Protein AF-A0A329MCZ1-F1 (afdb_monomer_lite)

Radius of gyration: 15.95 Å; chains: 1; bounding box: 34×40×39 Å

Foldseek 3Di:
DPDPCALVNLQVQLVCPPPHDPVSLVSLLSVLVVVLVVLVCVLVVDDPVPCPCNVVSVVLNVLSVLLNVCSVVVPPPDPVNVVSSCVNCVVSNPPVPPPPPPPPD

Secondary structure (DSSP, 8-state):
------HHHHHHHHTTTT---HHHHHHHHHHHHHHHHHHHHHHHHS-TTT-TTHHHHHHHHHHHHHHHHHHHHT---SHHHHHHHHHHTHHHH------------

Structure (mmCIF, N/CA/C/O backbone):
data_AF-A0A329MCZ1-F1
#
_entry.id   AF-A0A329MCZ1-F1
#
loop_
_atom_site.group_PDB
_atom_site.id
_atom_site.type_symbol
_atom_site.label_atom_id
_atom_site.label_alt_id
_atom_site.label_comp_id
_atom_site.label_asym_id
_atom_site.label_entity_id
_atom_site.label_seq_id
_atom_site.pdbx_PDB_ins_code
_atom_site.Cartn_x
_atom_site.Cartn_y
_atom_site.Cartn_z
_atom_site.occupancy
_atom_site.B_iso_or_equiv
_atom_site.auth_seq_id
_atom_site.auth_comp_id
_atom_site.auth_asym_id
_atom_site.auth_atom_id
_atom_site.pdbx_PDB_model_num
ATOM 1 N N . MET A 1 1 ? 13.460 1.585 15.581 1.00 39.84 1 MET A N 1
ATOM 2 C CA . MET A 1 1 ? 13.199 0.130 15.621 1.00 39.84 1 MET A CA 1
ATOM 3 C C . MET A 1 1 ? 12.632 -0.268 14.271 1.00 39.84 1 MET A C 1
ATOM 5 O O . MET A 1 1 ? 11.593 0.257 13.899 1.00 39.84 1 MET A O 1
ATOM 9 N N . THR A 1 2 ? 13.336 -1.098 13.504 1.00 45.50 2 THR A N 1
ATOM 10 C CA . THR A 1 2 ? 12.863 -1.577 12.196 1.00 45.50 2 THR A CA 1
ATOM 11 C C . THR A 1 2 ? 11.912 -2.739 12.448 1.00 45.50 2 THR A C 1
ATOM 13 O O . THR A 1 2 ? 12.335 -3.872 12.666 1.00 45.50 2 THR A O 1
ATOM 16 N N . THR A 1 3 ? 10.622 -2.443 12.554 1.00 56.22 3 THR A N 1
ATOM 17 C CA . THR A 1 3 ? 9.603 -3.446 12.860 1.00 56.22 3 THR A CA 1
ATOM 18 C C . THR A 1 3 ? 9.418 -4.323 11.626 1.00 56.22 3 THR A C 1
ATOM 20 O O . THR A 1 3 ? 8.820 -3.895 10.646 1.00 56.22 3 THR A O 1
ATOM 23 N N . ILE A 1 4 ? 9.949 -5.547 11.639 1.00 63.12 4 ILE A N 1
ATOM 24 C CA . ILE A 1 4 ? 9.683 -6.519 10.573 1.00 63.12 4 ILE A CA 1
ATOM 25 C C . ILE A 1 4 ? 8.180 -6.816 10.587 1.00 63.12 4 ILE A C 1
ATOM 27 O O . ILE A 1 4 ? 7.660 -7.431 11.523 1.00 63.12 4 ILE A O 1
ATOM 31 N N . VAL A 1 5 ? 7.464 -6.368 9.558 1.00 78.44 5 VAL A N 1
ATOM 32 C CA . VAL A 1 5 ? 6.029 -6.614 9.431 1.00 78.44 5 VAL A CA 1
ATOM 33 C C . VAL A 1 5 ? 5.828 -8.001 8.824 1.00 78.44 5 VAL A C 1
ATOM 35 O O . VAL A 1 5 ? 6.051 -8.243 7.643 1.00 78.44 5 VAL A O 1
ATOM 38 N N . THR A 1 6 ? 5.446 -8.966 9.658 1.00 84.50 6 THR A N 1
ATOM 39 C CA . THR A 1 6 ? 5.220 -10.341 9.193 1.00 84.50 6 THR A CA 1
ATOM 40 C C . THR A 1 6 ? 3.881 -10.468 8.463 1.00 84.50 6 THR A C 1
ATOM 42 O O . THR A 1 6 ? 2.918 -9.765 8.777 1.00 84.50 6 THR A O 1
ATOM 45 N N . LYS A 1 7 ? 3.758 -11.457 7.561 1.00 85.69 7 LYS A N 1
ATOM 46 C CA . LYS A 1 7 ? 2.473 -11.781 6.902 1.00 85.69 7 LYS A CA 1
ATOM 47 C C . LYS A 1 7 ? 1.346 -12.007 7.916 1.00 85.69 7 LYS A C 1
ATOM 49 O O . LYS A 1 7 ? 0.212 -11.599 7.694 1.00 85.69 7 LYS A O 1
ATOM 54 N N . ARG A 1 8 ? 1.670 -12.649 9.046 1.00 86.88 8 ARG A N 1
ATOM 55 C CA . ARG A 1 8 ? 0.735 -12.893 10.151 1.00 86.88 8 ARG A CA 1
ATOM 56 C C . ARG A 1 8 ? 0.243 -11.582 10.768 1.00 86.88 8 ARG A C 1
ATOM 58 O O . ARG A 1 8 ? -0.958 -11.463 10.989 1.00 86.88 8 ARG A O 1
ATOM 65 N N . LYS A 1 9 ? 1.139 -10.611 10.993 1.00 88.88 9 LYS A N 1
ATOM 66 C CA . LYS A 1 9 ? 0.778 -9.282 11.514 1.00 88.88 9 LYS A CA 1
ATOM 67 C C . LYS A 1 9 ? -0.183 -8.568 10.560 1.00 88.88 9 LYS A C 1
ATOM 69 O O . LYS A 1 9 ? -1.233 -8.121 11.001 1.00 88.88 9 LYS A O 1
ATOM 74 N N . ILE A 1 10 ? 0.111 -8.557 9.257 1.00 90.81 10 ILE A N 1
ATOM 75 C CA . ILE A 1 10 ? -0.783 -7.970 8.242 1.00 90.81 10 ILE A CA 1
ATOM 76 C C . ILE A 1 10 ? -2.184 -8.592 8.296 1.00 90.81 10 ILE A C 1
ATOM 78 O O . ILE A 1 10 ? -3.169 -7.867 8.383 1.00 90.81 10 ILE A O 1
ATOM 82 N N . LYS A 1 11 ? -2.294 -9.928 8.314 1.00 90.12 11 LYS A N 1
ATOM 83 C CA . LYS A 1 11 ? -3.603 -10.604 8.397 1.00 90.12 11 LYS A CA 1
ATOM 84 C C . LYS A 1 11 ? -4.391 -10.206 9.649 1.00 90.12 11 LYS A C 1
ATOM 86 O O . LYS A 1 11 ? -5.592 -9.976 9.568 1.00 90.12 11 LYS A O 1
ATOM 91 N N . GLN A 1 12 ? -3.717 -10.120 10.796 1.00 91.12 12 GLN A N 1
ATOM 92 C CA . GLN A 1 12 ? -4.341 -9.711 12.058 1.00 91.12 12 GLN A CA 1
ATOM 93 C C . GLN A 1 12 ? -4.828 -8.262 12.022 1.00 91.12 12 GLN A C 1
ATOM 95 O O . GLN A 1 12 ? -5.896 -7.984 12.558 1.00 91.12 12 GLN A O 1
ATOM 100 N N . ILE A 1 13 ? -4.075 -7.364 11.382 1.00 91.25 13 ILE A N 1
ATOM 101 C CA . ILE A 1 13 ? -4.487 -5.973 11.185 1.00 91.25 13 ILE A CA 1
ATOM 102 C C . ILE A 1 13 ? -5.775 -5.929 10.359 1.00 91.25 13 ILE A C 1
ATOM 104 O O . ILE A 1 13 ? -6.779 -5.395 10.821 1.00 91.25 13 ILE A O 1
ATOM 108 N N . PHE A 1 14 ? -5.797 -6.552 9.177 1.00 90.25 14 PHE A N 1
ATOM 109 C CA . PHE A 1 14 ? -6.974 -6.528 8.299 1.00 90.25 14 PHE A CA 1
ATOM 110 C C . PHE A 1 14 ? -8.228 -7.124 8.952 1.00 90.25 14 PHE A C 1
ATOM 112 O O . PHE A 1 14 ? -9.313 -6.577 8.776 1.00 90.25 14 PHE A O 1
ATOM 119 N N . ALA A 1 15 ? -8.082 -8.169 9.774 1.00 89.31 15 ALA A N 1
ATOM 120 C CA . ALA A 1 15 ? -9.192 -8.771 10.516 1.00 89.31 15 ALA A CA 1
ATOM 121 C C . ALA A 1 15 ? -9.847 -7.833 11.554 1.00 89.31 15 ALA A C 1
ATOM 123 O O . ALA A 1 15 ? -10.947 -8.118 12.016 1.00 89.31 15 ALA A O 1
ATOM 124 N N . ARG A 1 16 ? -9.184 -6.733 11.937 1.00 87.75 16 ARG A N 1
ATOM 125 C CA . ARG A 1 16 ? -9.700 -5.733 12.889 1.00 87.75 16 ARG A CA 1
ATOM 126 C C . ARG A 1 16 ? -10.410 -4.559 12.220 1.00 87.75 16 ARG A C 1
ATOM 128 O O . ARG A 1 16 ? -10.835 -3.647 12.922 1.00 87.75 16 ARG A O 1
ATOM 135 N N . PHE A 1 17 ? -10.505 -4.532 10.892 1.00 84.19 17 PHE A N 1
ATOM 136 C CA . PHE A 1 17 ? -11.176 -3.443 10.183 1.00 84.19 17 PHE A CA 1
ATOM 137 C C . PHE A 1 17 ? -12.639 -3.282 10.656 1.00 84.19 17 PHE A C 1
ATOM 139 O O . PHE A 1 17 ? -13.317 -4.296 10.833 1.00 84.19 17 PHE A O 1
ATOM 146 N N . PRO A 1 18 ? -13.156 -2.047 10.846 1.00 82.56 18 PRO A N 1
ATOM 147 C CA . PRO A 1 18 ? -12.513 -0.739 10.634 1.00 82.56 18 PRO A CA 1
ATOM 148 C C . PRO A 1 18 ? -11.750 -0.178 11.849 1.00 82.56 18 PRO A C 1
ATOM 150 O O . PRO A 1 18 ? -11.292 0.961 11.826 1.00 82.56 18 PRO A O 1
ATOM 153 N N . SER A 1 19 ? -11.599 -0.949 12.922 1.00 85.81 19 SER A N 1
ATOM 154 C CA . SER A 1 19 ? -11.042 -0.510 14.207 1.00 85.81 19 SER A CA 1
ATOM 155 C C . SER A 1 19 ? -9.516 -0.655 14.291 1.00 85.81 19 SER A C 1
ATOM 157 O O . SER A 1 19 ? -8.988 -1.261 15.224 1.00 85.81 19 SER A O 1
ATOM 159 N N . TRP A 1 20 ? -8.788 -0.107 13.317 1.00 89.06 20 TRP A N 1
ATOM 160 C CA . TRP A 1 20 ? -7.321 -0.112 13.336 1.00 89.06 20 TRP A CA 1
ATOM 161 C C . TRP A 1 20 ? -6.751 0.870 14.357 1.00 89.06 20 TRP A C 1
ATOM 163 O O . TRP A 1 20 ? -7.158 2.029 14.431 1.00 89.06 20 TRP A O 1
ATOM 173 N N . SER A 1 21 ? -5.766 0.409 15.124 1.00 90.00 21 SER A N 1
ATOM 174 C CA . SER A 1 21 ? -4.976 1.271 16.002 1.00 90.00 21 SER A CA 1
ATOM 175 C C . SER A 1 21 ? -3.963 2.106 15.208 1.00 90.00 21 SER A C 1
ATOM 177 O O . SER A 1 21 ? -3.637 1.805 14.058 1.00 90.00 21 SER A O 1
ATOM 179 N N . GLN A 1 22 ? -3.392 3.133 15.842 1.00 88.56 22 GLN A N 1
ATOM 180 C CA . GLN A 1 22 ? -2.287 3.894 15.245 1.00 88.56 22 GLN A CA 1
ATOM 181 C C . GLN A 1 22 ? -1.079 3.003 14.905 1.00 88.56 22 GLN A C 1
ATOM 183 O O . GLN A 1 22 ? -0.419 3.230 13.894 1.00 88.56 22 GLN A O 1
ATOM 188 N N . GLU A 1 23 ? -0.810 1.962 15.701 1.00 89.81 23 GLU A N 1
A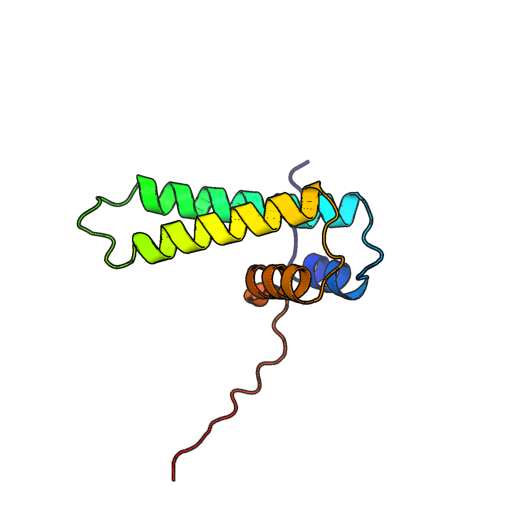TOM 189 C CA . GLU A 1 23 ? 0.277 1.012 15.426 1.00 89.81 23 GLU A CA 1
ATOM 190 C C . GLU A 1 23 ? -0.027 0.121 14.210 1.00 89.81 23 GLU A C 1
ATOM 192 O O . GLU A 1 23 ? 0.868 -0.194 13.417 1.00 89.81 23 GLU A O 1
ATOM 197 N N . ASP A 1 24 ? -1.295 -0.263 14.037 1.00 89.81 24 ASP A N 1
ATOM 198 C CA . ASP A 1 24 ? -1.753 -1.015 12.870 1.00 89.81 24 ASP A CA 1
ATOM 199 C C . ASP A 1 24 ? -1.554 -0.173 11.597 1.00 89.81 24 ASP A C 1
ATOM 201 O O . ASP A 1 24 ? -0.915 -0.632 10.647 1.00 89.81 24 ASP A O 1
ATOM 205 N N . ILE A 1 25 ? -1.991 1.093 11.613 1.00 89.50 25 ILE A N 1
ATOM 206 C CA . ILE A 1 25 ? -1.816 2.044 10.501 1.00 89.50 25 ILE A CA 1
ATOM 207 C C . ILE A 1 25 ? -0.330 2.266 10.199 1.00 89.50 25 ILE A C 1
ATOM 209 O O . ILE A 1 25 ? 0.077 2.218 9.036 1.00 89.50 25 ILE A O 1
ATOM 213 N N . ALA A 1 26 ? 0.506 2.453 11.225 1.00 89.88 26 ALA A N 1
ATOM 214 C CA . ALA A 1 26 ? 1.949 2.610 11.055 1.00 89.88 26 ALA A CA 1
ATOM 215 C C . ALA A 1 26 ? 2.594 1.368 10.417 1.00 89.88 26 ALA A C 1
ATOM 217 O O . ALA A 1 26 ? 3.441 1.494 9.533 1.00 89.88 26 ALA A O 1
ATOM 218 N N . SER A 1 27 ? 2.158 0.168 10.814 1.00 90.81 27 SER A N 1
ATOM 219 C CA . SER A 1 27 ? 2.653 -1.096 10.254 1.00 90.81 27 SER A CA 1
ATOM 220 C C . SER A 1 27 ? 2.281 -1.253 8.774 1.00 90.81 27 SER A C 1
ATOM 222 O O . SER A 1 27 ? 3.127 -1.647 7.971 1.00 90.81 27 SER A O 1
ATOM 224 N N . LEU A 1 28 ? 1.044 -0.913 8.393 1.00 91.06 28 LEU A N 1
ATOM 225 C CA . LEU A 1 28 ? 0.608 -0.918 6.991 1.00 91.06 28 LEU A CA 1
ATOM 226 C C . LEU A 1 28 ? 1.360 0.135 6.163 1.00 91.06 28 LEU A C 1
ATOM 228 O O . LEU A 1 28 ? 1.825 -0.153 5.062 1.00 91.06 28 LEU A O 1
ATOM 232 N N . THR A 1 29 ? 1.531 1.338 6.717 1.00 92.50 29 THR A N 1
ATOM 233 C CA . THR A 1 29 ? 2.215 2.458 6.050 1.00 92.50 29 THR A CA 1
ATOM 234 C C . THR A 1 29 ? 3.674 2.120 5.771 1.00 92.50 29 THR A C 1
ATOM 236 O O . THR A 1 29 ? 4.172 2.371 4.672 1.00 92.50 29 THR A O 1
ATOM 239 N N . PHE A 1 30 ? 4.357 1.518 6.746 1.00 92.00 30 PHE A N 1
ATOM 240 C CA . PHE A 1 30 ? 5.735 1.066 6.594 1.00 92.00 30 PHE A CA 1
ATOM 241 C C . PHE A 1 30 ? 5.875 0.067 5.438 1.00 92.00 30 PHE A C 1
ATOM 243 O O . PHE A 1 30 ? 6.696 0.274 4.547 1.00 92.00 30 PHE A O 1
ATOM 250 N N . GLU A 1 31 ? 5.030 -0.964 5.400 1.00 92.12 31 GLU A N 1
ATOM 251 C CA . GLU A 1 31 ? 5.082 -1.995 4.358 1.00 92.12 31 GLU A CA 1
ATOM 252 C C . GLU A 1 31 ? 4.845 -1.422 2.951 1.00 92.12 31 GLU A C 1
ATOM 254 O O . GLU A 1 31 ? 5.599 -1.721 2.021 1.00 92.12 31 GLU A O 1
ATOM 259 N N . LEU A 1 32 ? 3.837 -0.557 2.782 1.00 92.69 32 LEU A N 1
ATOM 260 C CA . LEU A 1 32 ? 3.595 0.103 1.494 1.00 92.69 32 LEU A CA 1
ATOM 261 C C . LEU A 1 32 ? 4.758 1.018 1.089 1.00 92.69 32 LEU A C 1
ATOM 263 O O . LEU A 1 32 ? 5.132 1.055 -0.083 1.00 92.69 32 LEU A O 1
ATOM 267 N N . THR A 1 33 ? 5.362 1.719 2.051 1.00 93.31 33 THR A N 1
ATOM 268 C CA . THR A 1 33 ? 6.509 2.603 1.805 1.00 93.31 33 THR A CA 1
ATOM 269 C C . THR A 1 33 ? 7.726 1.822 1.311 1.00 93.31 33 THR A C 1
ATOM 271 O O . THR A 1 33 ? 8.369 2.234 0.344 1.00 93.31 33 THR A O 1
ATOM 274 N N . GLU A 1 34 ? 8.042 0.684 1.929 1.00 92.38 34 GLU A N 1
ATOM 275 C CA . GLU A 1 34 ? 9.173 -0.153 1.511 1.00 92.38 34 GLU A CA 1
ATOM 276 C C . GLU A 1 34 ? 8.947 -0.765 0.120 1.00 92.38 34 GLU A C 1
ATOM 278 O O . 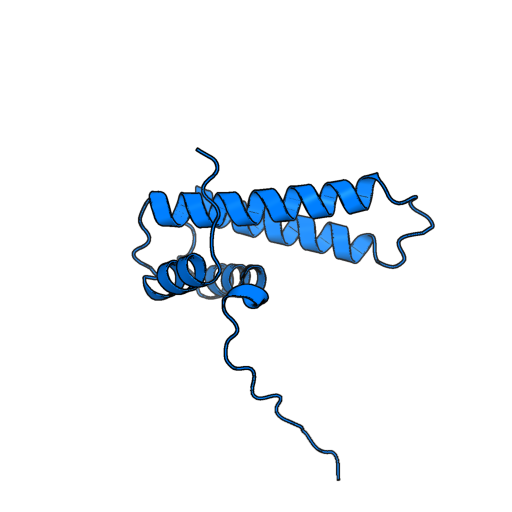GLU A 1 34 ? 9.845 -0.738 -0.727 1.00 92.38 34 GLU A O 1
ATOM 283 N N . ARG A 1 35 ? 7.722 -1.216 -0.177 1.00 90.75 35 ARG A N 1
ATOM 284 C CA . ARG A 1 35 ? 7.344 -1.684 -1.523 1.00 90.75 35 ARG A CA 1
ATOM 285 C C . ARG A 1 35 ? 7.476 -0.593 -2.576 1.00 90.75 35 ARG A C 1
ATOM 287 O O . ARG A 1 35 ? 8.051 -0.829 -3.638 1.00 90.75 35 ARG A O 1
ATOM 294 N N . ARG A 1 36 ? 7.002 0.616 -2.268 1.00 93.12 36 ARG A N 1
ATOM 295 C CA . ARG A 1 36 ? 7.128 1.782 -3.147 1.00 93.12 36 ARG A CA 1
ATOM 296 C C . ARG A 1 36 ? 8.591 2.095 -3.443 1.00 93.12 36 ARG A C 1
ATOM 298 O O . ARG A 1 36 ? 8.949 2.260 -4.604 1.00 93.12 36 ARG A O 1
ATOM 305 N N . LYS A 1 37 ? 9.447 2.144 -2.415 1.00 92.38 37 LYS A N 1
ATOM 306 C CA . LYS A 1 37 ? 10.893 2.368 -2.586 1.00 92.38 37 LYS A CA 1
ATOM 307 C C . LYS A 1 37 ? 11.521 1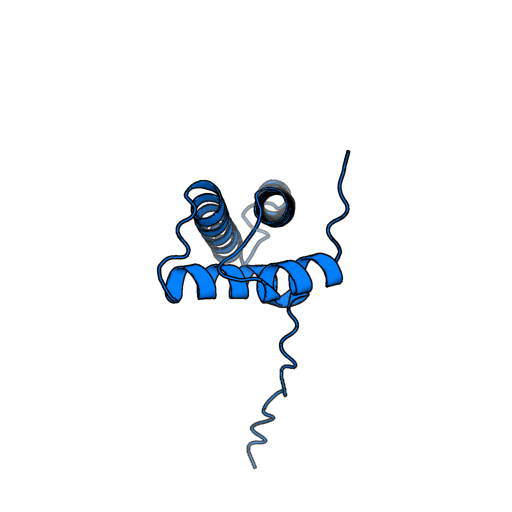.311 -3.492 1.00 92.38 37 LYS A C 1
ATOM 309 O O . LYS A 1 37 ? 12.284 1.661 -4.385 1.00 92.38 37 LYS A O 1
ATOM 314 N N . SER A 1 38 ? 11.180 0.037 -3.296 1.00 90.06 38 SER A N 1
ATOM 315 C CA . SER A 1 38 ? 11.682 -1.060 -4.130 1.00 90.06 38 SER A CA 1
ATOM 316 C C . SER A 1 38 ? 11.273 -0.908 -5.602 1.00 90.06 38 SER A C 1
ATOM 318 O O . SER A 1 38 ? 12.122 -1.026 -6.490 1.00 90.06 38 SER A O 1
ATOM 320 N N . LEU A 1 39 ? 10.009 -0.566 -5.873 1.00 89.75 39 LEU A N 1
ATOM 321 C CA . LEU A 1 39 ? 9.518 -0.332 -7.235 1.00 89.75 39 LEU A CA 1
ATOM 322 C C . LEU A 1 39 ? 10.172 0.887 -7.888 1.00 89.75 39 LEU A C 1
ATOM 324 O O . LEU A 1 39 ? 10.643 0.791 -9.017 1.00 89.75 39 LEU A O 1
ATOM 328 N N . VAL A 1 40 ? 10.272 2.010 -7.174 1.00 89.56 40 VAL A N 1
ATOM 329 C CA . VAL A 1 40 ? 10.939 3.222 -7.678 1.00 89.56 40 VAL A CA 1
ATOM 330 C C . VAL A 1 40 ? 12.411 2.948 -7.988 1.00 89.56 40 VAL A C 1
ATOM 332 O O . VAL A 1 40 ? 12.896 3.331 -9.048 1.00 89.56 40 VAL A O 1
ATOM 335 N N . ASN A 1 41 ? 13.114 2.221 -7.117 1.00 89.62 41 ASN A N 1
ATOM 336 C CA . ASN A 1 41 ? 14.491 1.805 -7.380 1.00 89.62 41 ASN A CA 1
ATOM 337 C C . ASN A 1 41 ? 14.585 0.916 -8.625 1.00 89.62 41 ASN A C 1
ATOM 339 O O . ASN A 1 41 ? 15.503 1.080 -9.420 1.00 89.62 41 ASN A O 1
ATOM 343 N N . THR A 1 42 ? 13.623 0.015 -8.833 1.00 86.88 42 THR A N 1
ATOM 344 C CA . THR A 1 42 ? 13.557 -0.823 -10.040 1.00 86.88 42 THR A CA 1
ATOM 345 C C . THR A 1 42 ? 13.368 0.033 -11.298 1.00 86.88 42 THR A C 1
ATOM 347 O O . THR A 1 42 ? 14.086 -0.149 -12.278 1.00 86.88 42 THR A O 1
ATOM 350 N N . ILE A 1 43 ? 12.464 1.017 -11.261 1.00 85.62 43 ILE A N 1
ATOM 351 C CA . ILE A 1 43 ? 12.222 1.952 -12.373 1.00 85.62 43 ILE A CA 1
ATOM 352 C C . ILE A 1 43 ? 13.467 2.798 -12.686 1.00 85.62 43 ILE A C 1
ATOM 354 O O . ILE A 1 43 ? 13.747 3.063 -13.855 1.00 85.62 43 ILE A O 1
ATOM 358 N N . ASN A 1 44 ? 14.201 3.227 -11.656 1.00 85.00 44 ASN A N 1
ATOM 359 C CA . ASN A 1 44 ? 15.376 4.089 -11.801 1.00 85.00 44 ASN A CA 1
ATOM 360 C C . ASN A 1 44 ? 16.627 3.323 -12.253 1.00 85.00 44 ASN A C 1
ATOM 362 O O . ASN A 1 44 ? 17.431 3.864 -13.007 1.00 85.00 44 ASN A O 1
ATOM 366 N N . ASN A 1 45 ? 16.798 2.077 -11.800 1.00 81.50 45 ASN A N 1
ATOM 367 C CA . ASN A 1 45 ? 17.995 1.279 -12.076 1.00 81.50 45 ASN A CA 1
ATOM 368 C C . ASN A 1 45 ? 17.936 0.537 -13.417 1.00 81.50 45 ASN A C 1
ATOM 370 O O . ASN A 1 45 ? 18.978 0.134 -13.934 1.00 81.50 45 ASN A O 1
ATOM 374 N N . HIS A 1 46 ? 16.748 0.343 -13.994 1.00 74.38 46 HIS A N 1
ATOM 375 C CA . HIS A 1 46 ? 16.618 -0.242 -15.324 1.00 74.38 46 HIS A CA 1
ATOM 376 C C . HIS A 1 46 ? 16.504 0.844 -16.403 1.00 74.38 46 HIS A C 1
ATOM 378 O O . HIS A 1 46 ? 15.649 1.727 -16.339 1.00 74.38 46 HIS A O 1
ATOM 384 N N . ASN A 1 47 ? 17.348 0.746 -17.437 1.00 60.69 47 ASN A N 1
ATOM 385 C CA . ASN A 1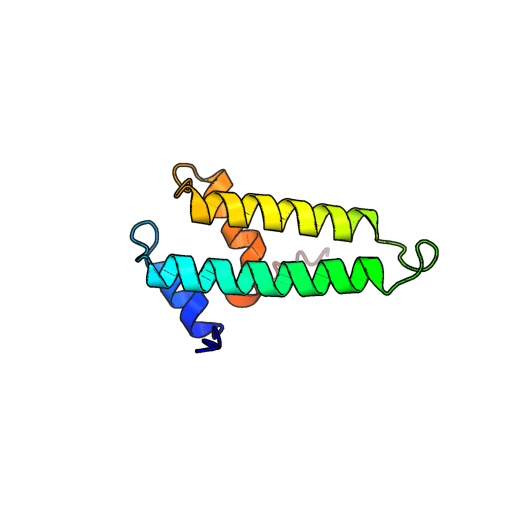 47 ? 17.302 1.629 -18.603 1.00 60.69 47 ASN A CA 1
ATOM 386 C C . ASN A 1 47 ? 15.891 1.659 -19.215 1.00 60.69 47 ASN A C 1
ATOM 388 O O . ASN A 1 47 ? 15.261 0.613 -19.380 1.00 60.69 47 ASN A O 1
ATOM 392 N N . ALA A 1 48 ? 15.430 2.847 -19.621 1.00 56.06 48 ALA A N 1
ATOM 393 C CA . ALA A 1 48 ? 14.087 3.084 -20.168 1.00 56.06 48 ALA A CA 1
ATOM 394 C C . ALA A 1 48 ? 13.710 2.159 -21.348 1.00 56.06 48 ALA A C 1
ATOM 396 O O . ALA A 1 48 ? 12.533 1.890 -21.558 1.00 56.06 48 ALA A O 1
ATOM 397 N N . ASN A 1 49 ? 14.703 1.611 -22.057 1.00 58.25 49 ASN A N 1
ATOM 398 C CA . ASN A 1 49 ? 14.521 0.699 -23.192 1.0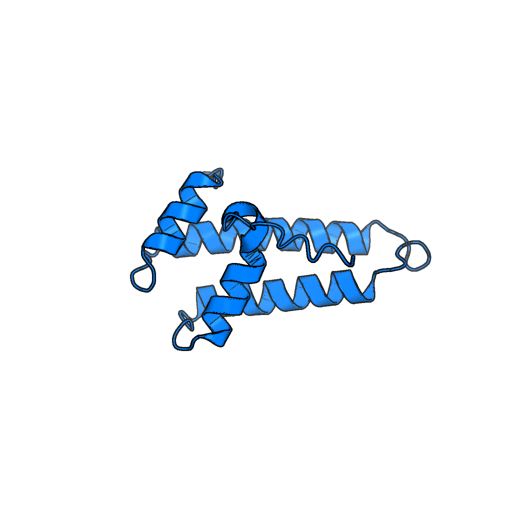0 58.25 49 ASN A CA 1
ATOM 399 C C . ASN A 1 49 ? 14.494 -0.799 -22.816 1.00 58.25 49 ASN A C 1
ATOM 401 O O . ASN A 1 49 ? 14.248 -1.633 -23.682 1.00 58.25 49 ASN A O 1
ATOM 405 N N . GLN A 1 50 ? 14.773 -1.165 -21.559 1.00 63.00 50 GLN A N 1
ATOM 406 C CA . GLN A 1 50 ? 14.807 -2.563 -21.095 1.00 63.00 50 GLN A CA 1
ATOM 407 C C . GLN A 1 50 ? 13.575 -2.972 -20.282 1.00 63.00 50 GLN A C 1
ATOM 409 O O . GLN A 1 50 ? 13.308 -4.164 -20.134 1.00 63.00 50 GLN A O 1
ATOM 414 N N . VAL A 1 51 ? 12.795 -2.012 -19.784 1.00 63.03 51 VAL A N 1
ATOM 415 C CA . VAL A 1 51 ? 11.576 -2.297 -19.023 1.00 63.03 51 VAL A CA 1
ATOM 416 C C . VAL A 1 51 ? 10.378 -2.245 -19.966 1.00 63.03 51 VAL A C 1
ATOM 418 O O . VAL A 1 51 ? 9.772 -1.192 -20.150 1.00 63.03 51 VAL A O 1
ATOM 421 N N . ARG A 1 52 ? 10.009 -3.393 -20.551 1.00 65.50 52 ARG A N 1
ATOM 422 C CA . ARG A 1 52 ? 8.770 -3.533 -21.350 1.00 65.50 52 ARG A CA 1
ATOM 423 C C . ARG A 1 52 ? 7.513 -3.082 -20.591 1.00 65.50 52 ARG A C 1
ATOM 425 O O . ARG A 1 52 ? 6.548 -2.664 -21.217 1.00 65.50 52 ARG A O 1
ATOM 432 N N . ASP A 1 53 ? 7.573 -3.088 -19.260 1.00 76.81 53 ASP A N 1
ATOM 433 C CA . ASP A 1 53 ? 6.442 -2.845 -18.365 1.00 76.81 53 ASP A CA 1
ATOM 434 C C . ASP A 1 53 ? 6.553 -1.537 -17.561 1.00 76.81 53 ASP A C 1
ATOM 436 O O . ASP A 1 53 ? 5.929 -1.403 -16.509 1.00 76.81 53 ASP A O 1
ATOM 440 N N . ARG A 1 54 ? 7.333 -0.543 -18.018 1.00 81.81 54 ARG A N 1
ATOM 441 C CA . ARG A 1 54 ? 7.563 0.700 -17.251 1.00 81.81 54 ARG A CA 1
ATOM 442 C C . ARG A 1 54 ? 6.261 1.397 -16.849 1.00 81.81 54 ARG A C 1
ATOM 444 O O . ARG A 1 54 ? 6.103 1.749 -15.685 1.00 81.81 54 ARG A O 1
ATOM 451 N N . GLY A 1 55 ? 5.312 1.515 -17.779 1.00 83.94 55 GLY A N 1
ATOM 452 C CA . GLY A 1 55 ? 3.995 2.090 -17.492 1.00 83.94 55 GLY A CA 1
ATOM 453 C C . GLY A 1 55 ? 3.201 1.292 -16.451 1.00 83.94 55 GLY A C 1
ATOM 454 O O . GLY A 1 55 ? 2.481 1.879 -15.650 1.00 83.94 55 GLY A O 1
ATOM 455 N N . GLN A 1 56 ? 3.372 -0.036 -16.391 1.00 86.69 56 GLN A N 1
ATOM 456 C CA . GLN A 1 56 ? 2.755 -0.853 -15.341 1.00 86.69 56 GLN A CA 1
ATOM 457 C C . GLN A 1 56 ? 3.417 -0.615 -13.981 1.00 86.69 56 GLN A C 1
ATOM 459 O O . GLN A 1 56 ? 2.716 -0.534 -12.977 1.00 86.69 56 GLN A O 1
ATOM 464 N N . LEU A 1 57 ? 4.746 -0.477 -13.930 1.00 86.94 57 LEU A N 1
ATOM 465 C CA . LEU A 1 57 ? 5.459 -0.169 -12.686 1.00 86.94 57 LEU A CA 1
ATOM 466 C C . LEU A 1 57 ? 5.097 1.226 -12.163 1.00 86.94 57 LEU A C 1
ATOM 468 O O . LEU A 1 57 ? 4.848 1.387 -10.972 1.00 86.94 57 LEU A O 1
ATOM 472 N N . GLU A 1 58 ? 5.021 2.225 -13.043 1.00 89.56 58 GLU A N 1
ATOM 473 C CA . GLU A 1 58 ? 4.589 3.583 -12.692 1.00 89.56 58 GLU A CA 1
ATOM 474 C C . GLU A 1 58 ? 3.135 3.593 -12.198 1.00 89.56 58 GLU A C 1
ATOM 476 O O . GLU A 1 58 ? 2.833 4.212 -11.177 1.00 89.56 58 GLU A O 1
ATOM 481 N N . PHE A 1 59 ? 2.249 2.829 -12.844 1.00 90.31 59 PHE A N 1
ATOM 482 C CA . PHE A 1 59 ? 0.881 2.638 -12.367 1.00 90.31 59 PHE A CA 1
ATOM 483 C C . PHE A 1 59 ? 0.833 1.964 -10.986 1.00 90.31 59 PHE A C 1
ATOM 485 O O . PHE A 1 59 ? 0.088 2.404 -10.115 1.00 90.31 59 PHE A O 1
ATOM 492 N N . GLN A 1 60 ? 1.664 0.949 -10.731 1.00 90.38 60 GLN A N 1
ATOM 493 C CA . GLN A 1 60 ? 1.764 0.327 -9.404 1.00 90.38 60 GLN A CA 1
ATOM 494 C C . GLN A 1 60 ? 2.258 1.310 -8.335 1.00 90.38 60 GLN A C 1
ATOM 496 O O . GLN A 1 60 ? 1.738 1.304 -7.220 1.00 90.38 60 GLN A O 1
ATOM 501 N N . VAL A 1 61 ? 3.222 2.177 -8.663 1.00 92.50 61 VAL A N 1
ATOM 502 C CA . VAL A 1 61 ? 3.665 3.252 -7.761 1.00 92.50 61 VAL A CA 1
ATOM 503 C C . VAL A 1 61 ? 2.513 4.210 -7.461 1.00 92.50 61 VAL A C 1
ATOM 505 O O . VAL A 1 61 ? 2.302 4.547 -6.298 1.00 92.50 61 VAL A O 1
ATOM 508 N N . HIS A 1 62 ? 1.723 4.583 -8.469 1.00 93.38 62 HIS A N 1
ATOM 509 C CA . HIS A 1 62 ? 0.550 5.432 -8.272 1.00 93.38 62 HIS A CA 1
ATOM 510 C C . HIS A 1 62 ? -0.492 4.791 -7.338 1.00 93.38 62 HIS A C 1
ATOM 512 O O . HIS A 1 62 ? -0.971 5.447 -6.415 1.00 93.38 62 HIS A O 1
ATOM 518 N N . LEU A 1 63 ? -0.792 3.497 -7.506 1.00 92.19 63 LEU A N 1
ATOM 519 C CA . LEU A 1 63 ? -1.702 2.778 -6.605 1.00 92.19 63 LEU A CA 1
ATOM 520 C C . LEU A 1 63 ? -1.178 2.735 -5.162 1.00 92.19 63 LEU A C 1
ATOM 522 O O . LEU A 1 63 ? -1.956 2.884 -4.219 1.00 92.19 63 LEU A O 1
ATOM 526 N N . LEU A 1 64 ? 0.133 2.552 -4.976 1.00 93.31 64 LEU A N 1
ATOM 527 C CA . LEU A 1 64 ? 0.760 2.599 -3.653 1.00 93.31 64 LEU A CA 1
ATOM 528 C C . LEU A 1 64 ? 0.643 3.984 -3.014 1.00 93.31 64 LEU A C 1
ATOM 530 O O . LEU A 1 64 ? 0.374 4.066 -1.817 1.00 93.31 64 LEU A O 1
ATOM 534 N N . ASP A 1 65 ? 0.811 5.052 -3.794 1.00 93.38 65 ASP A N 1
ATOM 535 C CA . ASP A 1 65 ? 0.660 6.429 -3.319 1.00 93.38 65 ASP A CA 1
ATOM 536 C C . ASP A 1 65 ? -0.781 6.727 -2.876 1.00 93.38 65 ASP A C 1
ATOM 538 O O . ASP A 1 65 ? -0.986 7.305 -1.804 1.00 93.38 65 ASP A O 1
ATOM 542 N N . GLU A 1 66 ? -1.785 6.257 -3.620 1.00 91.12 66 GLU A N 1
ATOM 543 C CA . GLU A 1 66 ? -3.190 6.371 -3.205 1.00 91.12 66 GLU A CA 1
ATOM 544 C C . GLU A 1 66 ? -3.490 5.542 -1.943 1.00 91.12 66 GLU A C 1
ATOM 546 O O . GLU A 1 66 ? -4.145 6.034 -1.020 1.00 91.12 66 GLU A O 1
ATOM 551 N N . GLY A 1 67 ? -2.946 4.325 -1.833 1.00 91.06 67 GLY A N 1
ATOM 552 C CA . GLY A 1 67 ? -3.065 3.501 -0.625 1.00 91.06 67 GLY A CA 1
ATOM 553 C C . GLY A 1 67 ? -2.436 4.156 0.612 1.00 91.06 67 GLY A C 1
ATOM 554 O O . GLY A 1 67 ? -3.054 4.196 1.677 1.0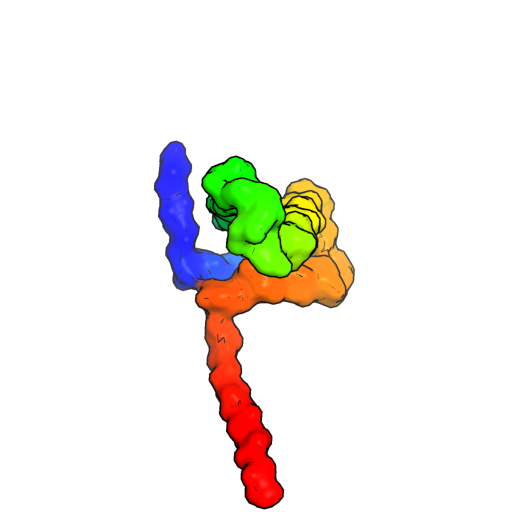0 91.06 67 GLY A O 1
ATOM 555 N N . LEU A 1 68 ? -1.234 4.726 0.470 1.00 92.12 68 LEU A N 1
ATOM 556 C CA . LEU A 1 68 ? -0.539 5.469 1.528 1.00 92.12 68 LEU A CA 1
ATOM 557 C C . LEU A 1 68 ? -1.327 6.703 1.966 1.00 92.12 68 LEU A C 1
ATOM 559 O O . LEU A 1 68 ? -1.487 6.953 3.161 1.00 92.12 68 LEU A O 1
ATOM 563 N N . LYS A 1 69 ? -1.853 7.463 1.004 1.00 90.31 69 LYS A N 1
ATOM 564 C CA . LYS A 1 69 ? -2.714 8.610 1.279 1.00 90.31 69 LYS A CA 1
ATOM 565 C C . LYS A 1 69 ? -3.941 8.172 2.074 1.00 90.31 69 LYS A C 1
ATOM 567 O O . LYS A 1 69 ? -4.211 8.777 3.107 1.00 90.31 69 LYS A O 1
ATOM 572 N N . GLY A 1 70 ? -4.614 7.093 1.665 1.00 88.19 70 GLY A N 1
ATOM 573 C CA . GLY A 1 70 ? -5.755 6.506 2.378 1.00 88.19 70 GLY A CA 1
ATOM 574 C C . GLY A 1 70 ? -5.466 6.198 3.853 1.00 88.19 70 GLY A C 1
ATOM 575 O O . GLY A 1 70 ? -6.245 6.607 4.719 1.00 88.19 70 GLY A O 1
ATOM 576 N N . LEU A 1 71 ? -4.314 5.574 4.142 1.00 88.25 71 LEU A N 1
ATOM 577 C CA . LEU A 1 71 ? -3.838 5.292 5.507 1.00 88.25 71 LEU A CA 1
ATOM 578 C C . LEU A 1 71 ? -3.628 6.568 6.328 1.00 88.25 71 LEU A C 1
ATOM 580 O O . LEU A 1 71 ? -4.045 6.621 7.483 1.00 88.25 71 LEU A O 1
ATOM 584 N N . LEU A 1 72 ? -3.024 7.600 5.735 1.00 85.31 72 LEU A N 1
ATOM 585 C CA . LEU A 1 72 ? -2.721 8.859 6.422 1.00 85.31 72 LEU A CA 1
ATOM 586 C C . LEU A 1 72 ? -3.973 9.669 6.766 1.00 85.31 72 LEU A C 1
ATOM 588 O O . LEU A 1 72 ? -4.060 10.239 7.851 1.00 85.31 72 LEU A O 1
ATOM 592 N N . VAL A 1 73 ? -4.944 9.736 5.853 1.00 84.94 73 VAL A N 1
ATOM 593 C CA . VAL A 1 73 ? -6.171 10.521 6.067 1.00 84.94 73 VAL A CA 1
ATOM 594 C C . VAL A 1 73 ? -7.289 9.733 6.756 1.00 84.94 73 VAL A C 1
ATOM 596 O O . VAL A 1 73 ? -8.364 10.286 6.992 1.00 84.94 73 VAL A O 1
ATOM 599 N N . GLY A 1 74 ? -7.069 8.449 7.063 1.00 73.50 74 GLY A N 1
ATOM 600 C CA . GLY A 1 74 ? -8.084 7.572 7.655 1.00 73.50 74 GLY A CA 1
ATOM 601 C C . GLY A 1 74 ? -9.317 7.392 6.760 1.00 73.50 74 GLY A C 1
ATOM 602 O O . GLY A 1 74 ? -10.434 7.233 7.257 1.00 73.50 74 GLY A O 1
ATOM 603 N N . LYS A 1 75 ? -9.140 7.471 5.434 1.00 64.19 75 LYS A N 1
ATOM 604 C CA . LYS A 1 75 ? -10.223 7.374 4.442 1.00 64.19 75 LYS A CA 1
ATOM 605 C C . LYS A 1 75 ? -10.381 5.940 3.943 1.00 64.19 75 LYS A C 1
ATOM 607 O O . LYS A 1 75 ? -10.119 5.646 2.788 1.00 64.19 75 LYS A O 1
ATOM 612 N N . TYR A 1 76 ? -10.825 5.056 4.827 1.00 69.62 76 TYR A N 1
ATOM 613 C CA . TYR A 1 76 ? -11.409 3.767 4.431 1.00 69.62 76 TYR A CA 1
ATOM 614 C C . TYR A 1 76 ? -12.889 3.760 4.781 1.00 69.62 76 TYR A C 1
ATOM 616 O O . TYR A 1 76 ? -13.378 2.895 5.504 1.00 69.62 76 TYR A O 1
ATOM 624 N N . LYS A 1 77 ? -13.586 4.812 4.347 1.00 59.97 77 LYS A N 1
ATOM 625 C CA . LYS A 1 77 ? -15.012 5.004 4.641 1.00 59.97 77 LYS A CA 1
ATOM 626 C C . LYS A 1 77 ? -15.894 4.396 3.553 1.00 59.97 77 LYS A C 1
ATOM 628 O O . LYS A 1 77 ? -17.103 4.309 3.742 1.00 59.97 77 LYS A O 1
ATOM 633 N N . SER A 1 78 ? -15.297 3.984 2.435 1.00 68.06 78 SER A N 1
ATOM 634 C CA . SER A 1 78 ? -15.978 3.368 1.302 1.00 68.06 78 SER A CA 1
ATOM 635 C C . SER A 1 78 ? -15.360 2.014 0.933 1.00 68.06 78 SER A C 1
ATOM 637 O O . SER A 1 78 ? -14.159 1.796 1.110 1.00 68.06 78 SER A O 1
ATOM 639 N N . SER A 1 79 ? -16.182 1.104 0.400 1.00 74.12 79 SER A N 1
ATOM 640 C CA . SER A 1 79 ? -15.727 -0.217 -0.061 1.00 74.12 79 SER A CA 1
ATOM 641 C C . SER A 1 79 ? -14.582 -0.149 -1.086 1.00 74.12 79 SER A C 1
ATOM 643 O O . SER A 1 79 ? -13.623 -0.893 -0.907 1.00 74.12 79 SER A O 1
ATOM 645 N N . PRO A 1 80 ? -14.578 0.764 -2.082 1.00 77.56 80 PRO A N 1
ATOM 646 C CA . PRO A 1 80 ? -13.492 0.835 -3.065 1.00 77.56 80 PRO A CA 1
ATOM 647 C C . PRO A 1 80 ? -12.129 1.206 -2.467 1.00 77.56 80 PRO A C 1
ATOM 649 O O . PRO A 1 80 ? -11.099 0.685 -2.889 1.00 77.56 80 PRO A O 1
ATOM 652 N N . GLU A 1 81 ? -12.105 2.090 -1.464 1.00 77.75 81 GLU A N 1
ATOM 653 C CA . GLU A 1 81 ? -10.865 2.465 -0.770 1.00 77.75 81 GLU A CA 1
ATOM 654 C C . GLU A 1 81 ? -10.282 1.264 -0.010 1.00 77.75 81 GLU A C 1
ATOM 656 O O . GLU A 1 81 ? -9.067 1.050 0.001 1.00 77.75 81 GLU A O 1
ATOM 661 N N . TYR A 1 82 ? -11.151 0.457 0.606 1.00 84.88 82 TYR A N 1
ATOM 662 C CA . TYR A 1 82 ? -10.755 -0.768 1.295 1.00 84.88 82 TYR A CA 1
ATOM 663 C C . TYR A 1 82 ? -10.289 -1.855 0.314 1.00 84.88 82 TYR A C 1
ATOM 665 O O . TYR A 1 82 ? -9.239 -2.456 0.530 1.00 84.88 82 TYR A O 1
ATOM 673 N N . GLU A 1 83 ? -11.005 -2.055 -0.795 1.00 86.62 83 GLU A N 1
ATOM 674 C CA . GLU A 1 83 ? -10.662 -3.020 -1.850 1.00 86.62 83 GLU A CA 1
ATOM 675 C C . GLU A 1 83 ? -9.312 -2.715 -2.514 1.00 86.62 83 GLU A C 1
ATOM 677 O O . GLU A 1 83 ? -8.522 -3.630 -2.772 1.00 86.62 83 GLU A O 1
ATOM 682 N N . LEU A 1 84 ? -9.006 -1.431 -2.747 1.00 87.94 84 LEU A N 1
ATOM 683 C CA . LEU A 1 84 ? -7.687 -1.003 -3.215 1.00 87.94 84 LEU A CA 1
ATOM 684 C C . LEU A 1 84 ? -6.599 -1.470 -2.245 1.00 87.94 84 LEU A C 1
ATOM 686 O O . LEU A 1 84 ? -5.605 -2.069 -2.661 1.00 87.94 84 LEU A O 1
ATOM 690 N N . LEU A 1 85 ? -6.787 -1.229 -0.946 1.00 89.25 85 LEU A N 1
ATOM 691 C CA . LEU A 1 85 ? -5.808 -1.624 0.060 1.00 89.25 85 LEU A CA 1
ATOM 692 C C . LEU A 1 85 ? -5.686 -3.149 0.170 1.00 89.25 85 LEU A C 1
ATOM 694 O O . LEU A 1 85 ? -4.572 -3.663 0.245 1.00 89.25 85 LEU A O 1
ATOM 698 N N . GLU A 1 86 ? -6.794 -3.889 0.128 1.00 89.88 86 GLU A N 1
ATOM 699 C CA . GLU A 1 86 ? -6.759 -5.354 0.080 1.00 89.88 86 GLU A CA 1
ATOM 700 C C . GLU A 1 86 ? -5.969 -5.860 -1.128 1.00 89.88 86 GLU A C 1
ATOM 702 O O . GLU A 1 86 ? -5.139 -6.754 -0.976 1.00 89.88 86 GLU A O 1
ATOM 707 N N . THR A 1 87 ? -6.155 -5.246 -2.298 1.00 90.06 87 THR A N 1
ATOM 708 C CA . THR A 1 87 ? -5.423 -5.588 -3.526 1.00 90.06 87 THR A CA 1
ATOM 709 C C . THR A 1 87 ? -3.924 -5.354 -3.359 1.00 90.06 87 THR A C 1
ATOM 711 O O . THR A 1 87 ? -3.112 -6.223 -3.682 1.00 90.06 87 THR A O 1
ATOM 714 N N . LEU A 1 88 ? -3.535 -4.213 -2.781 1.00 90.44 88 LEU A N 1
ATOM 715 C CA . LEU A 1 88 ? -2.131 -3.916 -2.495 1.00 90.44 88 LEU A CA 1
ATOM 716 C C . LEU A 1 88 ? -1.518 -4.939 -1.527 1.00 90.44 88 LEU A C 1
ATOM 718 O O . LEU A 1 88 ? -0.337 -5.261 -1.650 1.00 90.44 88 LEU A O 1
ATOM 722 N N . PHE A 1 89 ? -2.296 -5.498 -0.598 1.00 90.56 89 PHE A N 1
ATOM 723 C CA . PHE A 1 89 ? -1.840 -6.496 0.373 1.00 90.56 89 PHE A CA 1
ATOM 724 C C . PHE A 1 89 ? -2.198 -7.950 0.013 1.00 90.56 89 PHE A C 1
ATOM 726 O O . PHE A 1 89 ? -1.921 -8.846 0.813 1.00 90.56 89 PHE A O 1
ATOM 733 N N . ASP A 1 90 ? -2.720 -8.236 -1.182 1.00 87.88 90 ASP A N 1
ATOM 734 C CA . ASP A 1 90 ? -3.279 -9.555 -1.528 1.00 87.88 90 ASP A CA 1
ATOM 735 C C . ASP A 1 90 ? -2.272 -10.707 -1.328 1.00 87.88 90 ASP A C 1
ATOM 737 O O . ASP A 1 90 ? -2.572 -11.739 -0.722 1.00 87.88 90 ASP A O 1
ATOM 741 N N . SER A 1 91 ? -1.004 -10.479 -1.690 1.00 80.75 91 SER A N 1
ATOM 742 C CA . SER A 1 91 ? 0.096 -11.439 -1.489 1.00 80.75 91 SER A CA 1
ATOM 743 C C . SER A 1 91 ? 0.346 -11.829 -0.022 1.00 80.75 91 SER A C 1
ATOM 745 O O . SER A 1 91 ? 0.876 -12.914 0.260 1.00 80.75 91 SER A O 1
ATOM 747 N N . TYR A 1 92 ? -0.033 -10.964 0.922 1.00 80.25 92 TYR A N 1
ATOM 748 C CA . TYR A 1 92 ? -0.024 -11.242 2.356 1.00 80.25 92 TYR A CA 1
ATOM 749 C C . TYR A 1 92 ? -1.309 -11.889 2.820 1.00 80.25 92 TYR A C 1
ATOM 751 O O . TYR A 1 92 ? -1.263 -12.830 3.619 1.00 80.25 92 TYR A O 1
ATOM 759 N N . LEU A 1 93 ? -2.433 -11.373 2.334 1.00 81.81 93 LEU A N 1
ATOM 760 C CA . LEU A 1 93 ? -3.744 -11.813 2.762 1.00 81.81 93 LEU A CA 1
ATOM 761 C C . LEU A 1 93 ? -3.981 -13.251 2.345 1.00 81.81 93 LEU A C 1
ATOM 763 O O . LEU A 1 93 ? -4.545 -13.982 3.160 1.00 81.81 93 LEU A O 1
ATOM 767 N N . LYS A 1 94 ? -3.448 -13.684 1.185 1.00 69.12 94 LYS A N 1
ATOM 768 C CA . LYS A 1 94 ? -3.683 -15.009 0.598 1.00 69.12 94 LYS A CA 1
ATOM 769 C C . LYS A 1 94 ? -5.090 -15.445 0.982 1.00 69.12 94 LYS A C 1
ATOM 771 O O . LYS A 1 94 ? -5.246 -16.372 1.783 1.00 69.12 94 LYS A O 1
ATOM 776 N N . ARG A 1 95 ? -6.103 -14.707 0.505 1.00 54.97 95 ARG A N 1
ATOM 777 C CA . ARG A 1 95 ? -7.434 -15.307 0.407 1.00 54.97 95 ARG A CA 1
ATOM 778 C C . ARG A 1 95 ? -7.170 -16.626 -0.293 1.00 54.97 95 ARG A C 1
ATOM 780 O O . ARG A 1 95 ? -6.441 -16.608 -1.285 1.00 54.97 95 ARG A O 1
ATOM 787 N N . ASP A 1 96 ? -7.586 -17.746 0.292 1.00 44.97 96 ASP A N 1
ATOM 788 C CA . ASP A 1 96 ? -7.400 -19.055 -0.322 1.00 44.97 96 ASP A CA 1
ATOM 789 C C . ASP A 1 96 ? -8.079 -19.000 -1.685 1.00 44.97 96 ASP A C 1
ATOM 791 O O . ASP A 1 96 ? -9.276 -19.242 -1.834 1.00 44.97 96 ASP A O 1
ATOM 795 N N . GLY A 1 97 ? -7.308 -18.588 -2.685 1.00 45.72 97 GLY A N 1
ATOM 796 C CA . GLY A 1 97 ? -7.685 -18.586 -4.064 1.00 45.72 97 GLY A CA 1
ATOM 797 C C . GLY A 1 97 ? -7.751 -20.050 -4.399 1.00 45.72 97 GLY A C 1
ATOM 798 O O . GLY A 1 97 ? -6.775 -20.634 -4.869 1.00 45.72 97 GLY A O 1
ATOM 799 N N . ARG A 1 98 ? -8.919 -20.655 -4.162 1.00 43.22 98 ARG A N 1
ATOM 800 C CA . ARG A 1 98 ? -9.412 -21.662 -5.081 1.00 43.22 98 ARG A CA 1
ATOM 801 C C . ARG A 1 98 ? -9.234 -21.020 -6.444 1.00 43.22 98 ARG A C 1
ATOM 803 O O . ARG A 1 98 ? -10.019 -20.167 -6.847 1.00 43.22 98 ARG A O 1
ATOM 810 N N . LYS A 1 99 ? -8.153 -21.406 -7.123 1.00 42.84 99 LYS A N 1
ATOM 811 C CA . LYS A 1 99 ? -8.109 -21.415 -8.570 1.00 42.84 99 LYS A CA 1
ATOM 812 C C . LYS A 1 99 ? -9.403 -22.110 -8.954 1.00 42.84 99 LYS A C 1
ATOM 814 O O . LYS A 1 99 ? -9.513 -23.328 -8.813 1.00 42.84 99 LYS A O 1
ATOM 819 N N . VAL A 1 100 ? -10.414 -21.340 -9.335 1.00 43.53 100 VAL A N 1
ATOM 820 C CA . VAL A 1 100 ? -11.519 -21.890 -10.095 1.00 43.53 100 VAL A CA 1
ATOM 821 C C . VAL A 1 100 ? -10.845 -22.275 -11.401 1.00 43.53 100 VAL A C 1
ATOM 823 O O . VAL A 1 100 ? -10.638 -21.445 -12.279 1.00 43.53 100 VAL A O 1
ATOM 826 N N . ASN A 1 101 ? -10.364 -23.518 -11.455 1.00 42.97 101 ASN A N 1
ATOM 827 C CA . ASN A 1 101 ? -10.056 -24.198 -12.693 1.00 42.97 101 ASN A CA 1
ATOM 828 C C . ASN A 1 101 ? -11.380 -24.208 -13.454 1.00 42.97 101 ASN A C 1
ATOM 830 O O . ASN A 1 101 ? -12.179 -25.133 -13.322 1.00 42.97 101 ASN A O 1
ATOM 834 N N . THR A 1 102 ? -11.633 -23.166 -14.238 1.00 42.62 102 THR A N 1
ATOM 835 C CA . THR A 1 102 ? -12.494 -23.271 -15.404 1.00 42.62 102 THR A CA 1
ATOM 836 C C . THR A 1 102 ? -11.741 -24.152 -16.390 1.00 42.62 102 THR A C 1
ATOM 838 O O . THR A 1 102 ? -11.123 -23.696 -17.348 1.00 42.62 102 THR A O 1
ATOM 841 N N . GLY A 1 103 ? -11.744 -25.455 -16.093 1.00 41.78 103 GLY A N 1
ATOM 842 C CA . GLY A 1 103 ? -11.466 -26.479 -17.073 1.00 41.78 103 GLY A CA 1
ATOM 843 C C . GLY A 1 103 ? -12.455 -26.262 -18.203 1.00 41.78 103 GLY A C 1
ATOM 844 O O . GLY A 1 103 ? -13.628 -26.607 -18.080 1.00 41.78 103 GLY A O 1
ATOM 845 N N . ARG A 1 104 ? -11.985 -25.632 -19.278 1.00 42.31 104 ARG A N 1
ATOM 846 C CA . ARG A 1 104 ? -12.618 -25.744 -20.583 1.00 42.31 104 ARG A CA 1
ATOM 847 C C . ARG A 1 104 ? -12.452 -27.203 -20.997 1.00 42.31 104 ARG A C 1
ATOM 849 O O . ARG A 1 104 ? -11.366 -27.612 -21.400 1.00 42.31 104 ARG A O 1
ATOM 856 N N . ARG A 1 105 ? -13.500 -27.982 -20.735 1.00 42.66 105 ARG A N 1
ATOM 857 C CA . ARG A 1 105 ? -13.852 -29.135 -21.559 1.00 42.66 105 ARG A CA 1
ATOM 858 C C . ARG A 1 105 ? -14.314 -28.639 -22.919 1.00 42.66 105 ARG A C 1
ATOM 860 O O . ARG A 1 105 ? -14.905 -27.534 -22.949 1.00 42.66 105 ARG A O 1
#

Sequence (105 aa):
MTTIVTKRKIKQIFARFPSWSQEDIASLTFELTERRKSLVNTINNHNANQVRDRGQLEFQVHLLDEGLKGLLVGKYKSSPEYELLETLFDSYLKRDGRKVNTGRR

Organism: NCBI:txid450362

pLDDT: mean 79.19, std 16.16, range [39.84, 93.38]